Protein AF-A0A2V2B1Y9-F1 (afdb_monomer)

Secondary structure (DSSP, 8-state):
-------------TT-GGGSSEEE-TTT-PEEEEEEETTEEEEEETTTTEEEEPP--HHHHHHHHT--HHHHHHHHHHHHHHHHHHHHHHHHHTT-

Solvent-accessible surface area (backbone atoms only — not comparable to full-atom values): 5958 Å² total; per-residue (Å²): 136,87,77,71,80,75,74,71,73,72,79,75,64,93,79,46,62,56,79,43,68,52,44,68,32,93,88,75,59,50,78,11,49,49,44,82,50,99,92,40,45,28,30,50,27,76,95,76,72,49,68,47,79,41,63,61,54,68,68,61,50,51,55,67,73,50,78,40,60,67,57,53,52,49,48,67,65,46,49,62,54,54,54,50,52,47,55,53,51,53,56,53,61,76,74,108

Foldseek 3Di:
DDDDPPPPPPPDDPPFPQVDQWDQDPPPRDTFGWDDDPNAIKTADVVVRDIDGGDDDPVVVCVVVPPPPVVVVVCVVCVVVVVVVVVVVVVVVVVD

Nearest PDB structures (foldseek):
  7aea-assembly1_I  TM=6.835E-01  e=3.177E-01  Homo sapiens
  7fjj-assembly1_I  TM=6.763E-01  e=4.127E-01  Homo sapiens
  6zp4-assembly1_4  TM=6.382E-01  e=7.935E-01  Homo sapiens
  4rul-assembly1_A  TM=6.581E-01  e=3.344E+00  Escherichia coli DH1
  4whi-assembly1_A  TM=5.473E-01  e=2.412E+00  Mycobacterium tuberculosis H37Rv

pLDDT: mean 75.72, std 18.73, range [35.47, 96.81]

Mean predicted aligned error: 14.71 Å

Structure (mmCIF, N/CA/C/O backbone):
data_AF-A0A2V2B1Y9-F1
#
_entry.id   AF-A0A2V2B1Y9-F1
#
loop_
_atom_site.group_PDB
_atom_site.id
_atom_site.type_symbol
_atom_site.label_atom_id
_atom_site.label_alt_id
_atom_site.label_comp_id
_atom_site.label_asym_id
_atom_site.label_entity_id
_atom_site.label_seq_id
_atom_site.pdbx_PDB_ins_code
_atom_site.Cartn_x
_atom_site.Cartn_y
_atom_site.Cartn_z
_atom_site.occupancy
_atom_site.B_iso_or_equiv
_atom_site.auth_seq_id
_atom_site.auth_comp_id
_atom_site.auth_asym_id
_atom_site.auth_atom_id
_atom_site.pdbx_PDB_model_num
ATOM 1 N N . MET A 1 1 ? -19.450 14.689 -30.954 1.00 35.47 1 MET A N 1
ATOM 2 C CA . MET A 1 1 ? -18.899 15.184 -29.675 1.00 35.47 1 MET A CA 1
ATOM 3 C C . ME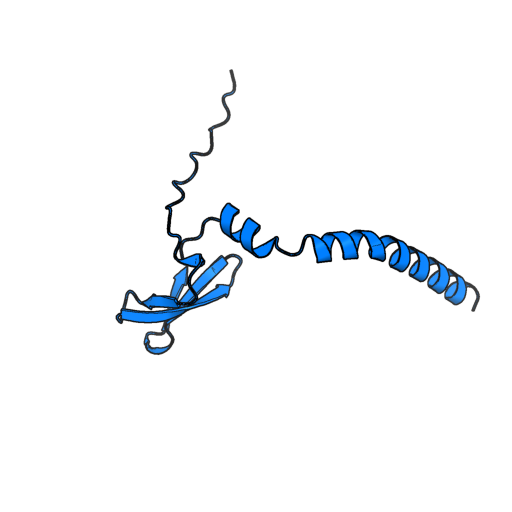T A 1 1 ? -18.920 14.029 -28.685 1.00 35.47 1 MET A C 1
ATOM 5 O O . MET A 1 1 ? -19.944 13.778 -28.072 1.00 35.47 1 MET A O 1
ATOM 9 N N . THR A 1 2 ? -17.850 13.240 -28.615 1.00 40.50 2 THR A N 1
ATOM 10 C CA . THR A 1 2 ? -17.763 12.093 -27.698 1.00 40.50 2 THR A CA 1
ATOM 11 C C . THR A 1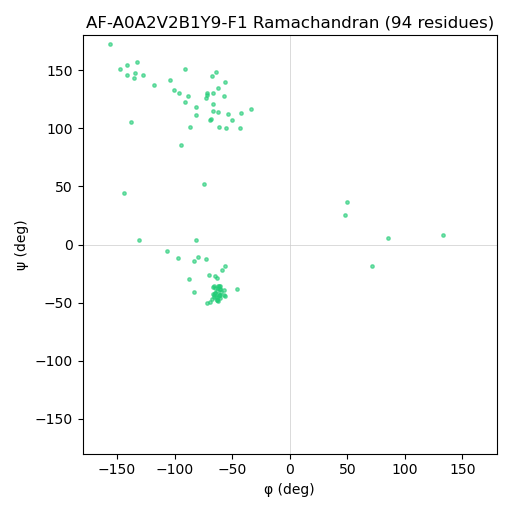 2 ? -17.074 12.544 -26.416 1.00 40.50 2 THR A C 1
ATOM 13 O O . THR A 1 2 ? -15.853 12.453 -26.299 1.00 40.50 2 THR A O 1
ATOM 16 N N . GLY A 1 3 ? -17.854 13.094 -25.485 1.00 39.97 3 GLY A N 1
ATOM 17 C CA . GLY A 1 3 ? -17.391 13.317 -24.119 1.00 39.97 3 GLY A CA 1
ATOM 18 C C . GLY A 1 3 ? -17.176 11.961 -23.454 1.00 39.97 3 GLY A C 1
ATOM 19 O O . GLY A 1 3 ? -18.121 11.191 -23.302 1.00 39.97 3 GLY A O 1
ATOM 20 N N . ARG A 1 4 ? -15.925 11.636 -23.118 1.00 39.81 4 ARG A N 1
ATOM 21 C CA . ARG A 1 4 ? -15.630 10.565 -22.158 1.00 39.81 4 ARG A CA 1
ATOM 22 C C . ARG A 1 4 ? -16.365 10.899 -20.854 1.00 39.81 4 ARG A C 1
ATOM 24 O O . ARG A 1 4 ? -16.352 12.073 -20.490 1.00 39.81 4 ARG A O 1
ATOM 31 N N . PRO A 1 5 ? -16.964 9.927 -20.145 1.00 41.62 5 PRO A N 1
ATOM 32 C CA . PRO A 1 5 ? -17.392 10.197 -18.786 1.00 41.62 5 PRO A CA 1
ATOM 33 C C . PRO A 1 5 ? -16.125 10.528 -17.997 1.00 41.62 5 PRO A C 1
ATOM 35 O O . PRO A 1 5 ? -15.218 9.697 -17.887 1.00 41.62 5 PRO A O 1
ATOM 38 N N . GLU A 1 6 ? -16.022 11.776 -17.543 1.00 44.03 6 GLU A N 1
ATOM 39 C CA . GLU A 1 6 ? -15.115 12.132 -16.464 1.00 44.03 6 GLU A CA 1
ATOM 40 C C . GLU A 1 6 ? -15.464 11.180 -15.327 1.00 44.03 6 GLU A C 1
ATOM 42 O O . GLU A 1 6 ? -16.591 11.164 -14.834 1.00 44.03 6 GLU A O 1
ATOM 47 N N . VAL A 1 7 ? -14.535 10.277 -15.017 1.00 43.56 7 VAL A N 1
ATOM 48 C CA . VAL A 1 7 ? -14.642 9.443 -13.830 1.00 43.56 7 VAL A CA 1
ATOM 49 C C . VAL A 1 7 ? -14.635 10.441 -12.689 1.00 43.56 7 VAL A C 1
ATOM 51 O O . VAL A 1 7 ? -13.581 10.999 -12.390 1.00 43.56 7 VAL A O 1
ATOM 54 N N . GLU A 1 8 ? -15.819 10.730 -12.150 1.00 39.41 8 GLU A N 1
ATOM 55 C CA . GLU A 1 8 ? -16.001 11.509 -10.933 1.00 39.41 8 GLU A CA 1
ATOM 56 C C . GLU A 1 8 ? -14.939 11.015 -9.954 1.00 39.41 8 GLU A C 1
ATOM 58 O O . GLU A 1 8 ? -14.917 9.829 -9.606 1.00 39.41 8 GLU A O 1
ATOM 63 N N . GLU A 1 9 ? -13.981 11.883 -9.619 1.00 39.62 9 GLU A N 1
ATOM 64 C CA . GLU A 1 9 ? -12.963 11.583 -8.625 1.00 39.62 9 GLU A CA 1
ATOM 65 C C . GLU A 1 9 ? -13.715 11.201 -7.357 1.00 39.62 9 GLU A C 1
ATOM 67 O O . GLU A 1 9 ? -14.250 12.066 -6.6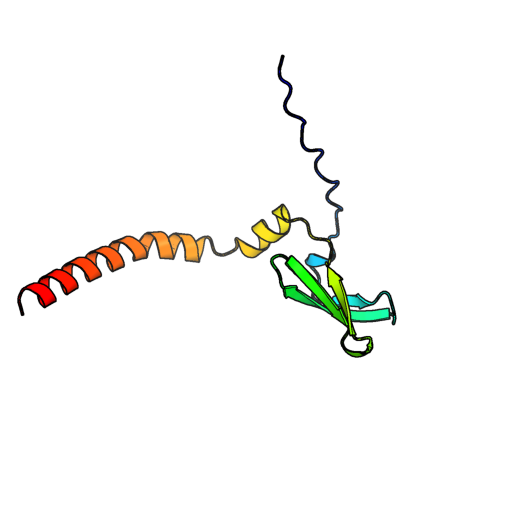65 1.00 39.62 9 GLU A O 1
ATOM 72 N N . ALA A 1 10 ? -13.815 9.891 -7.106 1.00 39.09 10 ALA A N 1
ATOM 73 C CA . ALA A 1 10 ? -14.489 9.339 -5.948 1.00 39.09 10 ALA A CA 1
ATOM 74 C C . ALA A 1 10 ? -13.937 10.073 -4.732 1.00 39.09 10 ALA A C 1
ATOM 76 O O . ALA A 1 10 ? -12.761 9.903 -4.409 1.00 39.09 10 ALA A O 1
ATOM 77 N N . HIS A 1 11 ? -14.764 10.955 -4.161 1.00 39.72 11 HIS A N 1
ATOM 78 C CA . HIS A 1 11 ? -14.364 11.996 -3.226 1.00 39.72 11 HIS A CA 1
ATOM 79 C C . HIS A 1 11 ? -13.361 11.461 -2.203 1.00 39.72 11 HIS A C 1
ATOM 81 O O . HIS A 1 11 ? -13.719 10.793 -1.236 1.00 39.72 11 HIS A O 1
ATOM 87 N N . ALA A 1 12 ? -12.083 11.747 -2.448 1.00 38.66 12 ALA A N 1
ATOM 88 C CA . ALA A 1 12 ? -10.968 11.317 -1.630 1.00 38.66 12 ALA A CA 1
ATOM 89 C C . ALA A 1 12 ? -11.038 12.063 -0.294 1.00 38.66 12 ALA A C 1
ATOM 91 O O . ALA A 1 12 ? -10.799 13.269 -0.222 1.00 38.66 12 ALA A O 1
ATOM 92 N N . HIS A 1 13 ? -11.419 11.370 0.780 1.00 43.38 13 HIS A N 1
ATOM 93 C CA . HIS A 1 13 ? -11.591 12.014 2.079 1.00 43.38 13 HIS A CA 1
ATOM 94 C C . HIS A 1 13 ? -10.227 12.376 2.708 1.00 43.38 13 HIS A C 1
ATOM 96 O O . HIS A 1 13 ? -9.376 11.493 2.902 1.00 43.38 13 HIS A O 1
ATOM 102 N N . PRO A 1 14 ? -9.996 13.643 3.102 1.00 41.09 14 PRO A N 1
ATOM 103 C CA . PRO A 1 14 ? -8.797 14.035 3.834 1.00 41.09 14 PRO A CA 1
ATOM 104 C C . PRO A 1 14 ? -8.821 13.417 5.245 1.00 41.09 14 PRO A C 1
ATOM 106 O O . PRO A 1 14 ? -9.608 13.811 6.096 1.00 41.09 14 PRO A O 1
ATOM 109 N N . GLY A 1 15 ? -7.964 12.415 5.488 1.00 52.25 15 GLY A N 1
ATOM 110 C CA . GLY A 1 15 ? -7.864 11.711 6.782 1.00 52.25 15 GLY A CA 1
ATOM 111 C C . GLY A 1 15 ? -7.816 10.179 6.711 1.00 52.25 15 GLY A C 1
ATOM 112 O O . GLY A 1 15 ? -7.879 9.534 7.758 1.00 52.25 15 GLY A O 1
ATOM 113 N N . GLY A 1 16 ? -7.704 9.611 5.501 1.00 58.88 16 GLY A N 1
ATOM 114 C CA . GLY A 1 16 ? -7.749 8.174 5.206 1.00 58.88 16 GLY A CA 1
ATOM 115 C C . GLY A 1 16 ? -7.145 7.267 6.282 1.00 58.88 16 GLY A C 1
ATOM 116 O O . GLY A 1 16 ? -5.944 7.294 6.565 1.00 58.88 16 GLY A O 1
ATOM 117 N N . ALA A 1 17 ? -8.000 6.425 6.861 1.00 65.19 17 ALA A N 1
ATOM 118 C CA . ALA A 1 17 ? -7.655 5.492 7.927 1.00 65.19 17 ALA A CA 1
ATOM 119 C C . ALA A 1 17 ? -6.546 4.501 7.528 1.00 65.19 17 ALA A C 1
ATOM 121 O O . ALA A 1 17 ? -5.823 4.011 8.392 1.00 65.19 17 ALA A O 1
ATOM 122 N N . CYS A 1 18 ? -6.346 4.290 6.222 1.00 68.12 18 CYS A N 1
ATOM 123 C CA . CYS A 1 18 ? -5.264 3.495 5.646 1.00 68.12 18 CYS A CA 1
ATOM 124 C C . CYS A 1 18 ? -3.852 3.945 6.047 1.00 68.12 18 CYS A C 1
ATOM 126 O O . CYS A 1 18 ? -2.901 3.187 5.889 1.00 68.12 18 CYS A O 1
ATOM 128 N N . ALA A 1 19 ? -3.688 5.181 6.530 1.00 66.50 19 ALA A N 1
ATOM 129 C CA . ALA A 1 19 ? -2.398 5.691 6.971 1.00 66.50 19 ALA A CA 1
ATOM 130 C C . ALA A 1 19 ? -2.033 5.299 8.413 1.00 66.50 19 ALA A C 1
ATOM 132 O O . ALA A 1 19 ? -0.873 5.479 8.797 1.00 66.50 19 ALA A O 1
ATOM 133 N N . ARG A 1 20 ? -3.000 4.805 9.197 1.00 75.56 20 ARG A N 1
ATOM 134 C CA . ARG A 1 20 ? -2.848 4.446 10.612 1.00 75.56 20 ARG A CA 1
ATOM 135 C C . ARG A 1 20 ? -2.435 2.981 10.742 1.00 75.56 20 ARG A C 1
AT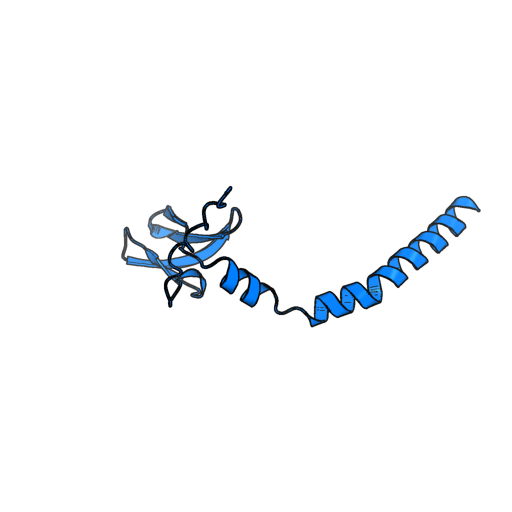OM 137 O O . ARG A 1 20 ? -2.805 2.154 9.919 1.00 75.56 20 ARG A O 1
ATOM 144 N N . ALA A 1 21 ? -1.712 2.647 11.810 1.00 80.56 21 ALA A N 1
ATOM 145 C CA . ALA A 1 21 ? -1.389 1.251 12.120 1.00 80.56 21 ALA A CA 1
ATOM 146 C C . ALA A 1 21 ? -2.623 0.455 12.589 1.00 80.56 21 ALA A C 1
ATOM 148 O O . ALA A 1 21 ? -2.670 -0.761 12.428 1.00 80.56 21 ALA A O 1
ATOM 149 N N . HIS A 1 22 ? -3.618 1.145 13.159 1.00 89.25 22 HIS A N 1
ATOM 150 C CA . HIS A 1 22 ? -4.817 0.538 13.729 1.00 89.25 22 HIS A CA 1
ATOM 151 C C . HIS A 1 22 ? -6.070 1.368 13.432 1.00 89.25 22 HIS A C 1
ATOM 153 O O . HIS A 1 22 ? -5.996 2.593 13.286 1.00 89.25 22 HIS A O 1
ATOM 159 N N . VAL A 1 23 ? -7.225 0.701 13.419 1.00 89.00 23 VAL A N 1
ATOM 160 C CA . VAL A 1 23 ? -8.563 1.310 13.352 1.00 89.00 23 VAL A CA 1
ATOM 161 C C . VAL A 1 23 ? -9.512 0.670 14.366 1.00 89.00 23 VAL A C 1
ATOM 163 O O . VAL A 1 23 ? -9.379 -0.522 14.639 1.00 89.00 23 VAL A O 1
ATOM 166 N N . PRO A 1 24 ? -10.480 1.415 14.926 1.00 90.06 24 PRO A N 1
ATOM 167 C CA . PRO A 1 24 ? -11.478 0.837 15.822 1.00 90.06 24 PRO A CA 1
ATOM 168 C C . PRO A 1 24 ? -12.333 -0.212 15.104 1.00 90.06 24 PRO A C 1
ATOM 170 O O . PRO A 1 24 ? -12.805 0.021 13.990 1.00 90.06 24 PRO A O 1
ATOM 173 N N . CYS A 1 25 ? -12.552 -1.360 15.743 1.00 90.50 25 CYS A N 1
ATOM 174 C CA . CYS A 1 25 ? -13.468 -2.378 15.243 1.00 90.50 25 CYS A CA 1
ATOM 175 C C . CYS A 1 25 ? -14.924 -1.930 15.388 1.00 90.50 25 CYS A C 1
ATOM 177 O O . CYS A 1 25 ? -15.352 -1.580 16.485 1.00 90.50 25 CYS A O 1
ATOM 179 N N . ALA A 1 26 ? -15.708 -2.031 14.312 1.00 82.19 26 ALA A N 1
ATOM 180 C CA . ALA A 1 26 ? -17.132 -1.689 14.335 1.00 82.19 26 ALA A CA 1
ATOM 181 C C . ALA A 1 26 ? -17.960 -2.580 15.282 1.00 82.19 26 ALA A C 1
ATOM 183 O O . ALA A 1 26 ? -18.964 -2.127 15.816 1.00 82.19 26 ALA A O 1
ATOM 184 N N . GLY A 1 27 ? -17.542 -3.833 15.506 1.00 85.44 27 GLY A N 1
ATOM 185 C CA . GLY A 1 27 ? -18.274 -4.765 16.369 1.00 85.44 27 GLY A CA 1
ATOM 186 C C . GLY A 1 27 ? -17.975 -4.606 17.861 1.00 85.44 27 GLY A C 1
ATOM 187 O O . GLY A 1 27 ? -18.875 -4.703 18.684 1.00 85.44 27 GLY A O 1
ATOM 188 N N . CYS A 1 28 ? -16.711 -4.381 18.223 1.00 92.38 28 CYS A N 1
ATOM 189 C CA . CYS A 1 28 ? -16.262 -4.462 19.619 1.00 92.38 28 CYS A CA 1
ATOM 190 C C . CYS A 1 28 ? -15.433 -3.260 20.089 1.00 92.38 28 CYS A C 1
ATOM 192 O O . CYS A 1 28 ? -14.913 -3.275 21.200 1.00 92.38 28 CYS A O 1
ATOM 194 N N . GLY A 1 29 ? -15.260 -2.234 19.252 1.00 90.75 29 GLY A N 1
ATOM 195 C CA . GLY A 1 29 ? -14.568 -0.982 19.584 1.00 90.75 29 GLY A CA 1
ATOM 196 C C . GLY A 1 29 ? -13.047 -1.085 19.744 1.00 90.75 29 GLY A C 1
ATOM 197 O O . GLY A 1 29 ? -12.353 -0.076 19.637 1.00 90.75 29 GLY A O 1
ATOM 198 N N . LEU A 1 30 ? -12.507 -2.288 19.952 1.00 93.75 30 LEU A N 1
ATOM 199 C CA . LEU A 1 30 ? -11.076 -2.515 20.139 1.00 93.75 30 LEU A CA 1
ATOM 200 C C . LEU A 1 30 ? -10.256 -2.144 18.889 1.00 93.75 30 LEU A C 1
ATOM 202 O O . LEU A 1 30 ? -10.743 -2.305 17.764 1.00 93.75 30 LEU A O 1
ATOM 206 N N . PRO A 1 31 ? -9.003 -1.684 19.062 1.00 92.19 31 PRO A N 1
ATOM 207 C CA . PRO A 1 31 ? -8.120 -1.369 17.947 1.00 92.19 31 PRO A CA 1
ATOM 208 C C . PRO A 1 31 ? -7.748 -2.640 17.174 1.00 92.19 31 PRO A C 1
ATOM 210 O O . PRO A 1 31 ? -7.148 -3.567 17.714 1.00 92.19 31 PRO A O 1
ATOM 213 N N . ALA A 1 32 ? -8.082 -2.664 15.887 1.00 92.69 32 ALA A N 1
ATOM 214 C CA . ALA A 1 32 ? -7.706 -3.714 14.954 1.00 92.69 32 ALA A CA 1
ATOM 215 C C . ALA A 1 32 ? -6.507 -3.264 14.105 1.00 92.69 32 ALA A C 1
ATOM 217 O O . ALA A 1 32 ? -6.527 -2.141 13.588 1.00 92.69 32 ALA A O 1
ATOM 218 N N . PRO A 1 33 ? -5.469 -4.103 13.947 1.00 91.69 33 PRO A N 1
ATOM 219 C CA . PRO A 1 33 ? -4.319 -3.776 13.115 1.00 91.69 33 PRO A CA 1
ATOM 220 C C . PRO A 1 33 ? -4.712 -3.715 11.639 1.00 91.69 33 PRO A C 1
ATOM 222 O O . PRO A 1 33 ? -5.533 -4.508 11.170 1.00 91.69 33 PRO A O 1
ATOM 225 N N . ILE A 1 34 ? -4.083 -2.797 10.909 1.00 87.00 34 ILE A N 1
ATOM 226 C CA . ILE A 1 34 ? -4.194 -2.691 9.454 1.00 87.00 34 ILE A CA 1
ATOM 227 C C . ILE A 1 34 ? -3.016 -3.424 8.812 1.00 87.00 34 ILE A C 1
ATOM 229 O O . ILE A 1 34 ? -1.862 -3.188 9.162 1.00 87.00 34 ILE A O 1
ATOM 233 N N . ALA A 1 35 ? -3.301 -4.285 7.839 1.00 85.62 35 ALA A N 1
ATOM 234 C CA . ALA A 1 35 ? -2.307 -4.959 7.008 1.00 85.62 35 ALA A CA 1
ATOM 235 C C . ALA A 1 35 ? -2.697 -4.874 5.528 1.00 85.62 35 ALA A C 1
ATOM 237 O O . ALA A 1 35 ? -3.872 -4.727 5.198 1.00 85.62 35 ALA A O 1
ATOM 238 N N . ILE A 1 36 ? -1.723 -5.003 4.625 1.00 80.19 36 ILE A N 1
ATOM 239 C CA . ILE A 1 36 ? -2.008 -5.109 3.191 1.00 80.19 36 ILE A CA 1
ATOM 240 C C . ILE A 1 36 ? -2.387 -6.555 2.866 1.00 80.19 36 ILE A C 1
ATOM 242 O O . ILE A 1 36 ? -1.589 -7.470 3.065 1.00 80.19 36 ILE A O 1
ATOM 246 N N . LYS A 1 37 ? -3.612 -6.763 2.377 1.00 80.44 37 LYS A N 1
ATOM 247 C CA . LYS A 1 37 ? -4.151 -8.058 1.940 1.00 80.44 37 LYS A CA 1
ATOM 248 C C . LYS A 1 37 ? -4.999 -7.852 0.680 1.00 80.44 37 LYS A C 1
ATOM 250 O O . LYS A 1 37 ? -5.639 -6.819 0.529 1.00 80.44 37 LYS A O 1
ATOM 255 N N . TYR A 1 38 ? -4.990 -8.820 -0.237 1.00 79.81 38 TYR A N 1
ATOM 256 C CA . TYR A 1 38 ? -5.809 -8.806 -1.467 1.00 79.81 38 TYR A CA 1
ATOM 257 C C . TYR A 1 38 ? -5.728 -7.500 -2.287 1.00 79.81 38 TYR A C 1
ATOM 259 O O . TYR A 1 38 ? -6.715 -7.044 -2.853 1.00 79.81 38 TYR A O 1
ATOM 267 N N . GLY A 1 39 ? -4.546 -6.880 -2.338 1.00 71.50 39 GLY A N 1
ATOM 268 C CA . GLY A 1 39 ? -4.317 -5.659 -3.117 1.00 71.50 39 GLY A CA 1
ATOM 269 C C . GLY A 1 39 ? -4.679 -4.344 -2.419 1.00 71.50 39 GLY A C 1
ATOM 270 O O . GLY A 1 39 ? -4.562 -3.299 -3.051 1.00 71.50 39 GLY A O 1
ATOM 271 N N . GLY A 1 40 ? -5.061 -4.351 -1.135 1.00 78.88 40 GLY A N 1
ATOM 272 C CA . GLY A 1 40 ? -5.352 -3.122 -0.391 1.00 78.88 40 GLY A CA 1
ATOM 273 C C . GLY A 1 40 ? -5.209 -3.247 1.132 1.00 78.88 40 GLY A C 1
ATOM 274 O O . GLY A 1 40 ? -4.972 -4.334 1.658 1.00 78.88 40 GLY A O 1
ATOM 275 N N . PRO A 1 41 ? -5.314 -2.136 1.877 1.00 82.75 41 PRO A N 1
ATOM 276 C CA . PRO A 1 41 ? -5.305 -2.160 3.333 1.00 82.75 41 PRO A CA 1
ATOM 277 C C . PRO A 1 41 ? -6.609 -2.746 3.879 1.00 82.75 41 PRO A C 1
ATOM 279 O O . PRO A 1 41 ? -7.714 -2.308 3.552 1.00 82.75 41 PRO A O 1
ATOM 282 N N . MET A 1 42 ? -6.469 -3.721 4.765 1.00 88.00 42 MET A N 1
ATOM 283 C CA . MET A 1 42 ? -7.561 -4.358 5.485 1.00 88.00 42 MET A CA 1
ATOM 284 C C . MET A 1 42 ? -7.288 -4.340 6.979 1.00 88.00 42 MET A C 1
ATOM 286 O O . MET A 1 42 ? -6.144 -4.488 7.408 1.00 88.00 42 MET A O 1
ATOM 290 N N . ALA A 1 43 ? -8.350 -4.205 7.759 1.00 90.69 43 ALA A N 1
ATOM 291 C CA . ALA A 1 43 ? -8.318 -4.373 9.198 1.00 90.69 43 ALA A CA 1
ATOM 292 C C . ALA A 1 43 ? -8.940 -5.715 9.571 1.00 90.69 43 ALA A C 1
ATOM 294 O O . ALA A 1 43 ? -9.911 -6.154 8.954 1.00 90.69 43 ALA A O 1
ATOM 295 N N . ASP A 1 44 ? -8.350 -6.368 10.566 1.00 92.00 44 ASP A N 1
ATOM 296 C CA . ASP A 1 44 ? -8.747 -7.700 11.012 1.00 92.00 44 ASP A CA 1
ATOM 297 C C . ASP A 1 44 ? -8.732 -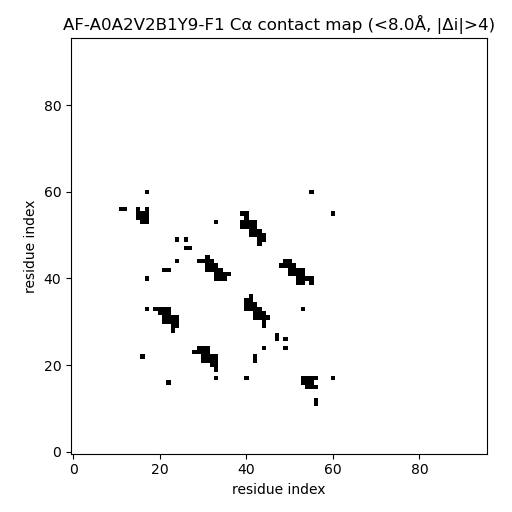7.747 12.543 1.00 92.00 44 ASP A C 1
ATOM 299 O O . ASP A 1 44 ? -7.679 -7.726 13.188 1.00 92.00 44 ASP A O 1
ATOM 303 N N . CYS A 1 45 ? -9.921 -7.739 13.140 1.00 94.06 45 CYS A N 1
ATOM 304 C CA . CYS A 1 45 ? -10.087 -7.737 14.583 1.00 94.06 45 CYS A CA 1
ATOM 305 C C . CYS A 1 45 ? -10.071 -9.170 15.120 1.00 94.06 45 CYS A C 1
ATOM 307 O O . CYS A 1 45 ? -11.085 -9.862 15.083 1.00 94.06 45 CYS A O 1
ATOM 309 N N . ARG A 1 46 ? -8.940 -9.608 15.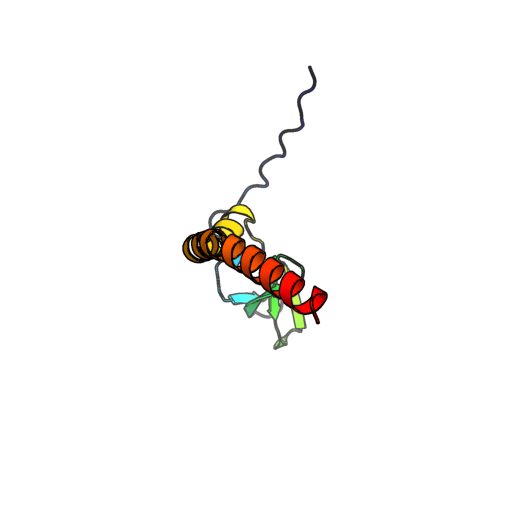686 1.00 90.94 46 ARG A N 1
ATOM 310 C CA . ARG A 1 46 ? -8.780 -10.985 16.196 1.00 90.94 46 ARG A CA 1
ATOM 311 C C . ARG A 1 46 ? -9.812 -11.413 17.250 1.00 90.94 46 ARG A C 1
ATOM 313 O O . ARG A 1 46 ? -10.309 -12.530 17.118 1.00 90.94 46 ARG A O 1
ATOM 320 N N . PRO A 1 47 ? -10.165 -10.588 18.259 1.00 92.00 47 PRO A N 1
ATOM 321 C CA . PRO A 1 47 ? -11.155 -10.989 19.263 1.00 92.00 47 PRO A CA 1
ATOM 322 C C . PRO A 1 47 ? -12.532 -11.292 18.663 1.00 92.00 47 PRO A C 1
ATOM 324 O O . PRO A 1 47 ? -13.217 -12.207 19.102 1.00 92.00 47 PRO A O 1
ATOM 327 N N . CYS A 1 48 ? -12.915 -10.537 17.634 1.00 91.94 48 CYS A N 1
ATOM 328 C CA . CYS A 1 48 ? -14.271 -10.517 17.083 1.00 91.94 48 CYS A CA 1
ATOM 329 C C . CYS A 1 48 ? -14.332 -11.241 15.720 1.00 91.94 48 CYS A C 1
ATOM 331 O O . CYS A 1 48 ? -15.404 -11.390 15.144 1.00 91.94 48 CYS A O 1
ATOM 333 N N . ARG A 1 49 ? -13.167 -11.669 15.199 1.00 91.62 49 ARG A N 1
ATOM 334 C CA . ARG A 1 49 ? -12.918 -12.244 13.860 1.00 91.62 49 ARG A CA 1
ATOM 335 C C . ARG A 1 49 ? -13.539 -11.453 12.708 1.00 91.62 49 ARG A C 1
ATOM 337 O O . ARG A 1 49 ? -13.829 -11.998 11.647 1.00 91.62 49 ARG A O 1
ATOM 344 N N . TYR A 1 50 ? -13.747 -10.162 12.930 1.00 88.25 50 TYR A N 1
ATOM 345 C CA . TYR A 1 50 ? -14.355 -9.272 11.961 1.00 88.25 50 TYR A CA 1
ATOM 346 C C . TYR A 1 50 ? -13.257 -8.650 11.104 1.00 88.25 50 TYR A C 1
ATOM 348 O O . TYR A 1 50 ? -12.344 -8.019 11.640 1.00 88.25 50 TYR A O 1
ATOM 356 N N . GLY A 1 51 ? -13.341 -8.837 9.788 1.00 89.00 51 GLY A N 1
ATOM 357 C CA . GLY A 1 51 ? -12.401 -8.290 8.815 1.00 89.00 51 GLY A CA 1
ATOM 358 C C . GLY A 1 51 ? -13.103 -7.340 7.853 1.00 89.00 51 GLY A C 1
ATOM 359 O O . GLY A 1 51 ? -14.201 -7.634 7.389 1.00 89.00 51 GLY A O 1
ATOM 360 N N . TRP A 1 52 ? -12.482 -6.203 7.549 1.00 89.88 52 TRP A N 1
ATOM 361 C CA . TRP A 1 52 ? -13.049 -5.224 6.623 1.00 89.88 52 TRP A CA 1
ATOM 362 C C . TRP A 1 52 ? -11.968 -4.495 5.833 1.00 89.88 52 TRP A C 1
ATOM 364 O O . TRP A 1 52 ? -10.838 -4.304 6.289 1.00 89.88 52 TRP A O 1
ATOM 374 N N . SER A 1 53 ? -12.323 -4.077 4.620 1.00 86.00 53 SER A N 1
ATOM 375 C CA . SER A 1 53 ? -11.489 -3.177 3.832 1.00 86.00 53 SER A CA 1
ATOM 376 C C . SER A 1 53 ? -11.425 -1.818 4.515 1.00 86.00 53 SER A C 1
ATOM 378 O O . SER A 1 53 ? -12.458 -1.235 4.854 1.00 86.00 53 SER A O 1
ATOM 380 N N . VAL A 1 54 ? -10.219 -1.288 4.683 1.00 82.19 54 VAL A N 1
ATOM 381 C CA . VAL A 1 54 ? -10.041 0.082 5.154 1.00 82.19 54 VAL A CA 1
ATOM 382 C C . VAL A 1 54 ? -10.039 0.984 3.934 1.00 82.19 54 VAL A C 1
ATOM 384 O O . VAL A 1 54 ? -9.291 0.758 2.982 1.00 82.19 54 VAL A O 1
ATOM 387 N N . HIS A 1 55 ? -10.885 2.011 3.957 1.00 75.31 55 HIS A N 1
ATOM 388 C CA . HIS A 1 55 ? -10.908 2.992 2.885 1.00 75.31 55 HIS A CA 1
ATOM 389 C C . HIS A 1 55 ? -9.518 3.626 2.733 1.00 75.31 55 HIS A C 1
ATOM 391 O O . HIS A 1 55 ? -8.913 4.085 3.711 1.00 75.31 55 HIS A O 1
ATOM 397 N N . HIS A 1 56 ? -9.006 3.612 1.506 1.00 68.94 56 HIS A N 1
ATOM 398 C CA . HIS A 1 56 ? -7.695 4.138 1.173 1.00 68.94 56 HIS A CA 1
ATOM 399 C C . HIS A 1 56 ? -7.770 4.964 -0.096 1.00 68.94 56 HIS A C 1
ATOM 401 O O . HIS A 1 56 ? -8.487 4.614 -1.028 1.00 68.94 56 HIS A O 1
ATOM 407 N N . ASP A 1 57 ? -6.995 6.041 -0.116 1.00 69.69 57 ASP A N 1
ATOM 408 C CA . ASP A 1 57 ? -6.710 6.778 -1.335 1.00 69.69 57 ASP A CA 1
ATOM 409 C C . ASP A 1 57 ? -5.573 6.036 -2.069 1.00 69.69 57 ASP A C 1
ATOM 411 O O . ASP A 1 57 ? -4.440 5.993 -1.560 1.00 69.69 57 ASP A O 1
ATOM 415 N N . PRO A 1 58 ? -5.845 5.415 -3.232 1.00 64.12 58 PRO A N 1
ATOM 416 C CA . PRO A 1 58 ? -4.846 4.656 -3.977 1.00 64.12 58 PRO A CA 1
ATOM 417 C C . PRO A 1 58 ? -3.703 5.540 -4.496 1.00 64.12 58 PRO A C 1
ATOM 419 O O . PRO A 1 58 ? -2.574 5.060 -4.617 1.00 64.12 58 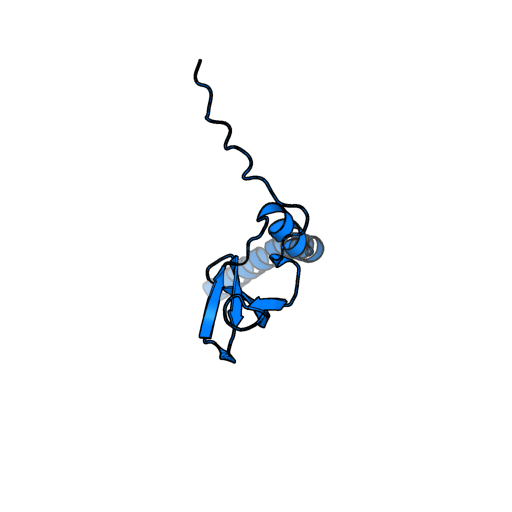PRO A O 1
ATOM 422 N N . VAL A 1 59 ? -3.943 6.833 -4.742 1.00 64.75 59 VAL A N 1
ATOM 423 C CA . VAL A 1 59 ? -2.922 7.792 -5.186 1.00 64.75 59 VAL A CA 1
ATOM 424 C C . VAL A 1 59 ? -1.963 8.103 -4.039 1.00 64.75 59 VAL A C 1
ATOM 426 O O . VAL A 1 59 ? -0.749 7.955 -4.199 1.00 64.75 59 VAL A O 1
ATOM 429 N N . ARG A 1 60 ? -2.480 8.446 -2.853 1.00 63.28 60 ARG A N 1
ATOM 430 C CA . ARG A 1 60 ? -1.645 8.698 -1.661 1.00 63.28 60 ARG A CA 1
ATOM 431 C C . ARG A 1 60 ? -0.934 7.447 -1.152 1.00 63.28 60 ARG A C 1
ATOM 433 O O . ARG A 1 60 ? 0.213 7.534 -0.712 1.00 63.28 60 ARG A O 1
ATOM 440 N N . CYS A 1 61 ? -1.578 6.281 -1.216 1.00 63.75 61 CYS A N 1
ATOM 441 C CA . CYS A 1 61 ? -0.939 5.011 -0.871 1.00 63.75 61 CYS A CA 1
ATOM 442 C C . CYS A 1 61 ? 0.235 4.728 -1.814 1.00 63.75 61 CYS A C 1
ATOM 444 O O . CYS A 1 61 ? 1.353 4.522 -1.341 1.00 63.75 61 CYS A O 1
ATOM 446 N N . ARG A 1 62 ? 0.016 4.855 -3.133 1.00 60.31 62 ARG A N 1
ATOM 447 C CA . ARG A 1 62 ? 1.074 4.733 -4.142 1.00 60.31 62 ARG A CA 1
ATOM 448 C C . ARG A 1 62 ? 2.214 5.719 -3.894 1.00 60.31 62 ARG A C 1
ATOM 450 O O . AR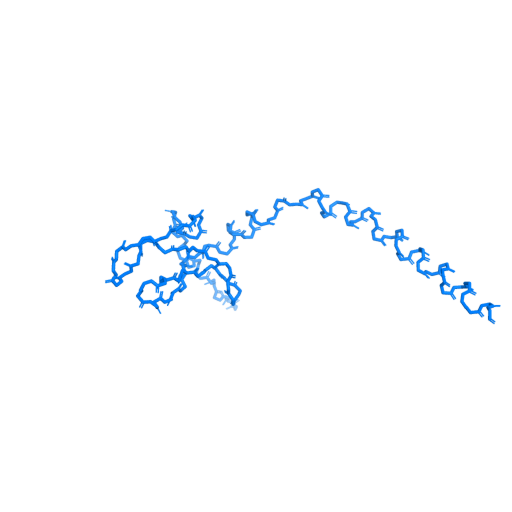G A 1 62 ? 3.360 5.329 -4.074 1.00 60.31 62 ARG A O 1
ATOM 457 N N . GLN A 1 63 ? 1.930 6.958 -3.484 1.00 64.06 63 GLN A N 1
ATOM 458 C CA . GLN A 1 63 ? 2.952 7.953 -3.128 1.00 64.06 63 GLN A CA 1
ATOM 459 C C . GLN A 1 63 ? 3.762 7.549 -1.882 1.00 64.06 63 GLN A C 1
ATOM 461 O O . GLN A 1 63 ? 4.986 7.636 -1.924 1.00 64.06 63 GLN A O 1
ATOM 466 N N . ARG A 1 64 ? 3.127 7.044 -0.808 1.00 60.16 64 ARG A N 1
ATOM 467 C CA . ARG A 1 64 ? 3.837 6.545 0.394 1.00 60.16 64 ARG A CA 1
ATOM 468 C C . ARG A 1 64 ? 4.693 5.315 0.115 1.00 60.16 64 ARG A C 1
ATOM 470 O O . ARG A 1 64 ? 5.765 5.199 0.686 1.00 60.16 64 ARG A O 1
ATOM 477 N N . THR A 1 65 ? 4.236 4.398 -0.734 1.00 56.81 65 THR A N 1
ATOM 478 C CA . THR A 1 65 ? 5.019 3.210 -1.115 1.00 56.81 65 THR A CA 1
ATOM 479 C C . THR A 1 65 ? 6.070 3.511 -2.185 1.00 56.81 65 THR A C 1
ATOM 481 O O . THR A 1 65 ? 6.910 2.664 -2.464 1.00 56.81 65 THR A O 1
ATOM 484 N N . ARG A 1 66 ? 6.027 4.698 -2.810 1.00 56.16 66 ARG A N 1
ATOM 485 C CA . ARG A 1 66 ? 6.986 5.147 -3.834 1.00 56.16 66 ARG A CA 1
ATOM 486 C C . ARG A 1 66 ? 8.285 5.712 -3.267 1.00 56.16 66 ARG A C 1
ATOM 488 O O . ARG A 1 66 ? 9.108 6.172 -4.053 1.00 56.16 66 ARG A O 1
ATOM 495 N N . THR A 1 67 ? 8.501 5.685 -1.954 1.00 56.62 67 THR A N 1
ATOM 496 C CA . THR A 1 67 ? 9.758 6.133 -1.333 1.00 56.62 67 THR A CA 1
ATOM 497 C C . THR A 1 67 ? 10.889 5.139 -1.531 1.00 56.62 67 THR A C 1
ATOM 499 O O . THR A 1 67 ? 11.555 4.750 -0.580 1.00 56.62 67 THR A O 1
ATOM 502 N N . ASP A 1 68 ? 11.125 4.743 -2.771 1.00 69.19 68 ASP A N 1
ATOM 503 C CA . ASP A 1 68 ? 12.385 4.116 -3.104 1.00 69.19 68 ASP A CA 1
ATOM 504 C C . ASP A 1 68 ? 12.833 4.533 -4.505 1.00 69.19 68 ASP A C 1
ATOM 506 O O . ASP A 1 68 ? 13.287 3.736 -5.313 1.00 69.19 68 ASP A O 1
ATOM 510 N N . GLU A 1 69 ? 12.705 5.833 -4.803 1.00 67.88 69 GLU A N 1
ATOM 511 C CA . GLU A 1 69 ? 13.399 6.497 -5.921 1.00 67.88 69 GLU A CA 1
ATOM 512 C C . GLU A 1 69 ? 14.881 6.087 -5.957 1.00 67.88 69 GLU A C 1
ATOM 514 O O . GLU A 1 69 ? 15.421 5.816 -7.026 1.00 67.88 69 GLU A O 1
ATOM 519 N N . ALA A 1 70 ? 15.509 5.946 -4.783 1.00 74.88 70 ALA A N 1
ATOM 520 C CA . ALA A 1 70 ? 16.864 5.431 -4.633 1.00 74.88 70 ALA A CA 1
ATOM 521 C C . ALA A 1 70 ? 16.992 3.970 -5.094 1.00 74.88 70 ALA A C 1
ATOM 523 O O . ALA A 1 70 ? 17.881 3.664 -5.889 1.00 74.88 70 ALA A O 1
ATOM 524 N N . LEU A 1 71 ? 16.094 3.072 -4.675 1.00 77.88 71 LEU A N 1
ATOM 525 C CA . LEU A 1 71 ? 16.062 1.695 -5.175 1.00 77.88 71 LEU A CA 1
ATOM 526 C C . LEU A 1 71 ? 15.757 1.627 -6.677 1.00 77.88 71 LEU A C 1
ATOM 528 O O . LEU A 1 71 ? 16.381 0.844 -7.382 1.00 77.88 71 LEU A O 1
ATOM 532 N N . ILE A 1 72 ? 14.849 2.452 -7.203 1.00 78.44 72 ILE A N 1
ATOM 533 C CA . ILE A 1 72 ? 14.538 2.518 -8.639 1.00 78.44 72 ILE A CA 1
ATOM 534 C C . ILE A 1 72 ? 15.763 2.997 -9.422 1.00 78.44 72 ILE A C 1
ATOM 536 O O . ILE A 1 72 ? 16.100 2.404 -10.448 1.00 78.44 72 ILE A O 1
ATOM 540 N N . ALA A 1 73 ? 16.448 4.038 -8.947 1.00 83.38 73 ALA A N 1
ATOM 541 C CA . ALA A 1 73 ? 17.699 4.511 -9.529 1.00 83.38 73 ALA A CA 1
ATOM 542 C C . ALA A 1 73 ? 18.770 3.414 -9.486 1.00 83.38 73 ALA A C 1
ATOM 544 O O . ALA A 1 73 ? 19.412 3.149 -10.500 1.00 83.38 73 ALA A O 1
ATOM 545 N N . ARG A 1 74 ? 18.882 2.696 -8.363 1.00 84.75 74 ARG A N 1
ATOM 546 C CA . ARG A 1 74 ? 19.815 1.579 -8.203 1.00 84.75 74 ARG A CA 1
ATOM 547 C C . ARG A 1 74 ? 19.497 0.407 -9.129 1.00 84.75 74 ARG A C 1
ATOM 549 O O . ARG A 1 74 ? 20.403 -0.162 -9.725 1.00 84.75 74 ARG A O 1
ATOM 556 N N . ILE A 1 75 ? 18.224 0.057 -9.297 1.00 84.69 75 ILE A N 1
ATOM 557 C CA . ILE A 1 75 ? 17.785 -0.972 -10.248 1.00 84.69 75 ILE A CA 1
ATOM 558 C C . ILE A 1 75 ? 18.142 -0.547 -11.673 1.00 84.69 75 ILE A C 1
ATOM 560 O O . ILE A 1 75 ? 18.676 -1.354 -12.428 1.00 84.69 75 ILE A O 1
ATOM 564 N N . ARG A 1 76 ? 17.888 0.714 -12.041 1.00 88.25 76 ARG A N 1
ATOM 565 C CA . ARG A 1 76 ? 18.236 1.245 -13.369 1.00 88.25 76 ARG A CA 1
ATOM 566 C C . ARG A 1 76 ? 19.741 1.226 -13.630 1.00 88.25 76 ARG A C 1
ATOM 568 O O . ARG A 1 76 ? 20.142 0.934 -14.750 1.00 88.25 76 ARG A O 1
ATOM 575 N N . GLU A 1 77 ? 20.552 1.501 -12.614 1.00 93.88 77 GLU A N 1
ATOM 576 C CA . GLU A 1 77 ? 22.015 1.428 -12.684 1.00 93.88 77 GLU A CA 1
ATOM 577 C C . GLU A 1 77 ? 22.509 -0.020 -12.855 1.00 93.88 77 GLU A C 1
ATOM 579 O O . GLU A 1 77 ? 23.353 -0.301 -13.703 1.00 93.88 77 GLU A O 1
ATOM 584 N N . VAL A 1 78 ? 21.976 -0.957 -12.065 1.00 95.69 78 VAL A N 1
ATOM 585 C CA . VAL A 1 78 ? 22.517 -2.323 -11.955 1.00 95.69 78 VAL A CA 1
ATOM 586 C C . VAL A 1 78 ? 21.950 -3.278 -13.011 1.00 95.69 78 VAL A C 1
ATOM 588 O O . VAL A 1 78 ? 22.644 -4.204 -13.435 1.00 95.69 78 VAL A O 1
ATOM 591 N N . ALA A 1 79 ? 20.716 -3.076 -13.478 1.00 95.12 79 ALA A N 1
ATOM 592 C CA . ALA A 1 79 ? 20.065 -3.994 -14.416 1.00 95.12 79 ALA A CA 1
ATOM 593 C C . ALA A 1 79 ? 20.866 -4.236 -15.718 1.00 95.12 79 ALA A C 1
ATOM 595 O O . ALA A 1 79 ? 21.025 -5.404 -16.086 1.00 95.12 79 ALA A O 1
ATOM 596 N N . PRO A 1 80 ? 21.445 -3.219 -16.392 1.00 96.81 80 PRO A N 1
ATOM 597 C CA . PRO A 1 80 ? 22.260 -3.443 -17.591 1.00 96.81 80 PRO A CA 1
ATOM 598 C C . PRO A 1 80 ? 23.510 -4.295 -17.326 1.00 96.81 80 PRO A C 1
ATOM 600 O O . PRO A 1 80 ? 23.895 -5.116 -18.163 1.00 96.81 80 PRO A O 1
ATOM 603 N N . LEU A 1 81 ? 24.126 -4.136 -16.150 1.00 95.94 81 LEU A N 1
ATOM 604 C CA . LEU A 1 81 ? 25.300 -4.911 -15.745 1.00 95.94 81 LEU A CA 1
ATOM 605 C C . LEU A 1 81 ? 24.941 -6.384 -15.547 1.00 95.94 81 LEU A C 1
ATOM 607 O O . LEU A 1 81 ? 25.661 -7.256 -16.024 1.00 95.94 81 LEU A O 1
ATOM 611 N N . LEU A 1 82 ? 23.804 -6.668 -14.906 1.00 94.38 82 LEU A N 1
ATOM 612 C CA . LEU A 1 82 ? 23.328 -8.040 -14.704 1.00 94.38 82 LEU A CA 1
ATOM 613 C C . LEU A 1 82 ? 22.988 -8.733 -16.029 1.00 94.38 82 LEU A C 1
ATOM 615 O O . LEU A 1 82 ? 23.353 -9.892 -16.224 1.00 94.38 82 LEU A O 1
ATOM 619 N N . VAL A 1 83 ? 22.345 -8.021 -16.959 1.00 94.75 83 VAL A N 1
ATOM 620 C CA . VAL A 1 83 ? 22.071 -8.532 -18.314 1.00 94.75 83 VAL A CA 1
ATOM 621 C C . VAL A 1 83 ? 23.377 -8.841 -19.052 1.00 94.75 83 VAL A C 1
ATOM 623 O O . VAL A 1 83 ? 23.512 -9.907 -19.654 1.00 94.75 83 VAL A O 1
ATOM 626 N N . SER A 1 84 ? 24.365 -7.951 -18.958 1.00 94.75 84 SER A N 1
ATOM 627 C CA . SER A 1 84 ? 25.672 -8.148 -19.596 1.00 94.75 84 SER A CA 1
ATOM 628 C C . SER A 1 84 ? 26.432 -9.330 -18.990 1.00 94.75 84 SER A C 1
ATOM 630 O O . SER A 1 84 ? 26.945 -10.178 -19.718 1.00 94.75 84 SER A O 1
ATOM 632 N N . ALA A 1 85 ? 26.454 -9.439 -17.659 1.00 94.12 85 ALA A N 1
ATOM 633 C CA . ALA A 1 85 ? 27.073 -10.559 -16.957 1.00 94.12 85 ALA A CA 1
ATOM 634 C C . ALA A 1 85 ? 26.430 -11.894 -17.356 1.00 94.12 85 ALA A C 1
ATOM 636 O O . ALA A 1 85 ? 27.138 -12.872 -17.597 1.00 94.12 85 ALA A O 1
ATOM 637 N N . ARG A 1 86 ? 25.098 -11.929 -17.502 1.00 94.50 86 ARG A N 1
ATOM 638 C CA . ARG A 1 86 ? 24.394 -13.122 -17.979 1.00 94.50 86 ARG A CA 1
ATOM 639 C C . ARG A 1 86 ? 24.846 -13.532 -19.381 1.00 94.50 86 ARG A C 1
ATOM 641 O O . ARG A 1 86 ? 25.141 -14.705 -19.585 1.00 94.50 86 ARG A O 1
ATOM 648 N N . ALA A 1 87 ? 24.951 -12.585 -20.312 1.00 94.44 87 ALA A N 1
ATOM 649 C CA . ALA A 1 87 ? 25.401 -12.867 -21.675 1.00 94.44 87 ALA A CA 1
ATOM 650 C C . ALA A 1 87 ? 26.830 -13.444 -21.714 1.00 94.44 87 ALA A C 1
ATOM 652 O O . ALA A 1 87 ? 27.103 -14.370 -22.478 1.00 94.44 87 ALA A O 1
ATOM 653 N N . VAL A 1 88 ? 27.729 -12.945 -20.857 1.00 95.00 88 VAL A N 1
ATOM 654 C CA . VAL A 1 88 ? 29.089 -13.492 -20.712 1.00 95.00 88 VAL A CA 1
ATOM 655 C C . VAL A 1 88 ? 29.048 -14.930 -20.200 1.00 95.00 88 VAL A C 1
ATOM 657 O O . VAL A 1 88 ? 29.695 -15.801 -20.780 1.00 95.00 88 VAL A O 1
ATOM 660 N N . LEU A 1 89 ? 28.266 -15.196 -19.150 1.00 95.69 89 LEU A N 1
ATOM 661 C CA . LEU A 1 89 ? 28.121 -16.540 -18.588 1.00 95.69 89 LEU A CA 1
ATOM 662 C C . LEU A 1 89 ? 27.540 -17.524 -19.610 1.00 95.69 89 LEU A C 1
ATOM 664 O O . LEU A 1 89 ? 28.075 -18.619 -19.763 1.00 95.69 89 LEU A O 1
ATOM 668 N N . ASP A 1 90 ? 26.514 -17.127 -20.364 1.00 94.94 90 ASP A N 1
ATOM 669 C CA . ASP A 1 90 ? 25.954 -17.955 -21.438 1.00 94.94 90 ASP A CA 1
ATOM 670 C C . ASP A 1 90 ? 26.995 -18.240 -22.537 1.00 94.94 90 ASP A C 1
ATOM 672 O O . ASP A 1 90 ? 27.043 -19.344 -23.082 1.00 94.94 90 ASP A O 1
ATOM 676 N N . GLY A 1 91 ? 27.869 -17.275 -22.835 1.00 93.19 91 GLY A N 1
ATOM 677 C CA . GLY A 1 91 ? 28.990 -17.454 -23.756 1.00 93.19 91 GLY A CA 1
ATOM 678 C C . GLY A 1 91 ? 30.047 -18.443 -23.255 1.00 93.19 91 GLY A C 1
ATOM 679 O O . GLY A 1 91 ? 30.600 -19.184 -24.063 1.00 93.19 91 GLY A O 1
ATOM 680 N N . ILE A 1 92 ? 30.314 -18.482 -21.946 1.00 92.62 92 ILE A N 1
ATOM 681 C CA . ILE A 1 92 ? 31.220 -19.464 -21.328 1.00 92.62 92 ILE A CA 1
ATOM 682 C C . ILE A 1 92 ? 30.594 -20.858 -21.383 1.00 92.62 92 ILE A C 1
ATOM 684 O O . ILE A 1 92 ? 31.232 -21.792 -21.854 1.00 92.62 92 ILE A O 1
ATOM 688 N N . VAL A 1 93 ? 29.334 -20.985 -20.960 1.00 92.25 93 VAL A N 1
ATOM 689 C CA . VAL A 1 93 ? 28.619 -22.270 -20.918 1.00 92.25 93 VAL A CA 1
ATOM 690 C C . VAL A 1 93 ? 28.505 -22.900 -22.305 1.00 92.25 93 VAL A C 1
ATOM 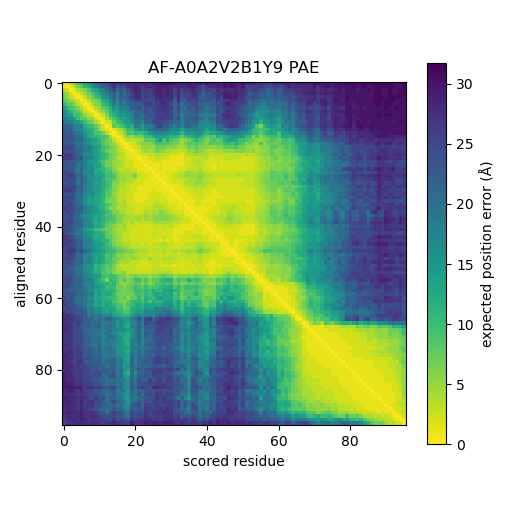692 O O . VAL A 1 93 ? 28.666 -24.102 -22.425 1.00 92.25 93 VAL A O 1
ATOM 695 N N . ARG A 1 94 ? 28.276 -22.115 -23.365 1.00 81.12 94 ARG A N 1
ATOM 696 C CA . ARG A 1 94 ? 28.199 -22.633 -24.746 1.00 81.12 94 ARG A CA 1
ATOM 697 C C . ARG A 1 94 ? 29.545 -23.057 -25.347 1.00 81.12 94 ARG A C 1
ATOM 699 O O . ARG A 1 94 ? 29.555 -23.617 -26.439 1.00 81.12 94 ARG A O 1
ATOM 706 N N . ARG A 1 95 ? 30.664 -22.704 -24.710 1.00 65.38 95 ARG A N 1
ATOM 707 C CA . ARG A 1 95 ? 32.024 -23.070 -25.144 1.00 65.38 95 ARG A CA 1
ATOM 708 C C . ARG A 1 95 ? 32.570 -24.298 -24.412 1.00 65.38 95 ARG A C 1
ATOM 710 O O . ARG A 1 95 ? 33.620 -24.791 -24.818 1.00 65.38 95 ARG A O 1
ATOM 717 N N . LEU A 1 96 ? 31.899 -24.727 -23.343 1.00 56.06 96 LEU A N 1
ATOM 718 C CA . LEU A 1 96 ? 32.131 -25.988 -22.637 1.00 56.06 96 LEU A CA 1
ATOM 719 C C . LEU A 1 96 ? 31.282 -27.094 -23.270 1.00 56.06 96 LEU A C 1
ATOM 721 O O . LEU A 1 96 ? 31.779 -28.237 -23.299 1.00 56.06 96 LEU A O 1
#

Sequence (96 aa):
MTGRPEVEEAHAHPGGACARAHVPCAGCGLPAPIAIKYGGPMADCRPCRYGWSVHHDPVRCRQRTRTDEALIARIREVAPLLVSARAVLDGIVRRL

Radius of gyration: 22.64 Å; Cα contacts (8 Å, |Δi|>4): 83; chains: 1; bounding box: 51×41×50 Å